Protein AF-A0A9D5HES1-F1 (afdb_monomer_lite)

Secondary structure (DSSP, 8-state):
-HHHHHHHHHHHHHHHHHHHHHHHTSS--HHHHHHHHHHHHHHHHHHHHS-GGGGGS----HHHHHH---HHHHEEEEESS-GGGT-----GGGEEEEEHHHHHHHHHHHHHHHHHHHHHHHHHHHHHHHHHHTT--S--------------------S------TT-TT-------

pLDDT: mean 71.45, std 20.3, range [29.81, 97.62]

Foldseek 3Di:
DVVVVVVVVVVVVVVVVVVVVVVVVVDDDVPVVVVVVVVVVVVVVVVVVPPPVVVPQPPQPVVCCVVPVDPVSFKDKDFCQDVVNPSPDPDPVRIDIDTSSVVVVVVVVVVVVVVVVVVVVVVVVVVVVVVVVVVPDDDDDDDDDDDDDDDDDDPDDPPPPDDDDPPDPPPDDPDDD

Organism: NCBI:txid325984

Structure (mmCIF, N/CA/C/O backbone):
data_AF-A0A9D5HES1-F1
#
_entry.id   AF-A0A9D5HES1-F1
#
loop_
_atom_site.group_PDB
_atom_site.id
_atom_site.type_symbol
_atom_site.label_atom_id
_atom_site.label_alt_id
_atom_site.label_comp_id
_atom_site.label_asym_id
_atom_site.label_entity_id
_atom_site.label_seq_id
_atom_site.pdbx_PDB_ins_code
_atom_site.Cartn_x
_atom_site.Cartn_y
_atom_site.Cartn_z
_atom_site.occupancy
_atom_site.B_iso_or_equiv
_atom_site.auth_seq_id
_atom_site.auth_comp_id
_atom_site.auth_asym_id
_atom_site.auth_atom_id
_atom_site.pdbx_PDB_model_num
ATOM 1 N N . MET A 1 1 ? 30.375 13.511 -19.367 1.00 51.00 1 MET A N 1
ATOM 2 C CA . MET A 1 1 ? 30.736 14.855 -19.887 1.00 51.00 1 MET A CA 1
ATOM 3 C C . MET A 1 1 ? 29.570 15.685 -20.453 1.00 51.00 1 MET A C 1
ATOM 5 O O . MET A 1 1 ? 29.710 16.898 -20.513 1.00 51.00 1 MET A O 1
ATOM 9 N N . GLN A 1 2 ? 28.430 15.096 -20.857 1.00 45.44 2 GLN A N 1
ATOM 10 C CA . GLN A 1 2 ? 27.303 15.848 -21.455 1.00 45.44 2 GLN A CA 1
ATOM 11 C C . GLN A 1 2 ? 26.355 16.498 -20.420 1.00 45.44 2 GLN A C 1
ATOM 13 O O . GLN A 1 2 ? 25.824 17.579 -20.657 1.00 45.44 2 GLN A O 1
ATOM 18 N N . ARG A 1 3 ? 26.176 15.878 -19.240 1.00 45.91 3 ARG A N 1
ATOM 19 C CA . ARG A 1 3 ? 25.300 16.387 -18.161 1.00 45.91 3 ARG A CA 1
ATOM 20 C C . ARG A 1 3 ? 25.781 17.711 -17.559 1.00 45.91 3 ARG A C 1
ATOM 22 O O . ARG A 1 3 ? 24.973 18.609 -17.360 1.00 45.91 3 ARG A O 1
ATOM 29 N N . THR A 1 4 ? 27.084 17.865 -17.336 1.00 46.53 4 THR A N 1
ATOM 30 C CA . THR A 1 4 ? 27.672 19.110 -16.813 1.00 46.53 4 THR A CA 1
ATOM 31 C C . THR A 1 4 ? 27.539 20.268 -17.806 1.00 46.53 4 THR A C 1
ATOM 33 O O . THR A 1 4 ? 27.205 21.377 -17.405 1.00 46.53 4 THR A O 1
ATOM 36 N N . LYS A 1 5 ? 27.663 20.001 -19.114 1.00 54.50 5 LYS A N 1
ATOM 37 C CA . LYS A 1 5 ? 27.436 21.001 -20.176 1.00 54.50 5 LYS A CA 1
ATOM 38 C C . LYS A 1 5 ? 25.986 21.498 -20.221 1.00 54.50 5 LYS A C 1
ATOM 40 O O . LYS A 1 5 ? 25.760 22.685 -20.440 1.00 54.50 5 LYS A O 1
ATOM 45 N N . ASN A 1 6 ? 25.014 20.618 -19.969 1.00 54.09 6 ASN A N 1
ATOM 46 C CA . ASN A 1 6 ? 23.593 20.978 -19.953 1.00 54.09 6 ASN A CA 1
ATOM 47 C C . ASN A 1 6 ? 23.208 21.790 -18.705 1.00 54.09 6 ASN A C 1
ATOM 49 O O . ASN A 1 6 ? 22.427 22.731 -18.818 1.00 54.09 6 ASN A O 1
ATOM 53 N N . ILE A 1 7 ? 23.800 21.488 -17.545 1.00 55.47 7 ILE A N 1
ATOM 54 C CA . ILE A 1 7 ? 23.589 22.248 -16.300 1.00 55.47 7 ILE A CA 1
ATOM 55 C C . ILE A 1 7 ? 24.192 23.658 -16.413 1.00 55.47 7 ILE A C 1
ATOM 57 O O . ILE A 1 7 ? 23.528 24.634 -16.072 1.00 55.47 7 ILE A O 1
ATOM 61 N N . CYS A 1 8 ? 25.396 23.796 -16.982 1.00 49.94 8 CYS A N 1
ATOM 62 C CA . CYS A 1 8 ? 25.994 25.109 -17.245 1.00 49.94 8 CYS A CA 1
ATOM 63 C C . CYS A 1 8 ? 25.194 25.925 -18.276 1.00 49.94 8 CYS A C 1
ATOM 65 O O . CYS A 1 8 ? 25.049 27.133 -18.113 1.00 49.94 8 CYS A O 1
ATOM 67 N N . ARG A 1 9 ? 24.617 25.281 -19.304 1.00 59.47 9 ARG A N 1
ATOM 68 C CA . ARG A 1 9 ? 23.722 25.946 -20.271 1.00 59.47 9 ARG A CA 1
ATOM 69 C C . ARG A 1 9 ? 22.428 26.438 -19.630 1.00 59.47 9 ARG A C 1
ATOM 71 O O . ARG A 1 9 ? 21.990 27.539 -19.945 1.00 59.47 9 ARG A O 1
ATOM 78 N N . LEU A 1 10 ? 21.836 25.652 -18.732 1.00 60.03 10 LEU A N 1
ATOM 79 C CA . LEU A 1 10 ? 20.617 26.040 -18.025 1.00 60.03 10 LEU A CA 1
ATOM 80 C C . LEU A 1 10 ? 20.888 27.189 -17.041 1.00 60.03 10 LEU A C 1
ATOM 82 O O . LEU A 1 10 ? 20.125 28.148 -17.002 1.00 60.03 10 LEU A O 1
ATOM 86 N N . GLY A 1 11 ? 22.018 27.150 -16.327 1.00 66.81 11 GLY A N 1
ATOM 87 C CA . GLY A 1 11 ? 22.467 28.254 -15.474 1.00 66.81 11 GLY A CA 1
ATOM 88 C C . GLY A 1 11 ? 22.702 29.549 -16.259 1.00 66.81 11 GLY A C 1
ATOM 89 O O . GLY A 1 11 ? 22.234 30.610 -15.854 1.00 66.81 11 GLY A O 1
ATOM 90 N N . LEU A 1 12 ? 23.338 29.462 -17.431 1.00 64.62 12 LEU A N 1
ATOM 91 C CA . LEU A 1 12 ? 23.580 30.619 -18.298 1.00 64.62 12 LEU A CA 1
ATOM 92 C C . LEU A 1 12 ? 22.283 31.186 -18.903 1.00 64.62 12 LEU A C 1
ATOM 94 O O . LEU A 1 12 ? 22.168 32.399 -19.072 1.00 64.62 12 LEU A O 1
ATOM 98 N N . LEU A 1 13 ? 21.290 30.339 -19.197 1.00 65.75 13 LEU A N 1
ATOM 99 C CA . LEU A 1 13 ? 19.960 30.779 -19.632 1.00 65.75 13 LEU A CA 1
ATOM 100 C C . LEU A 1 13 ? 19.205 31.493 -18.509 1.00 65.75 13 LEU A C 1
ATOM 102 O O . LEU A 1 13 ? 18.620 32.539 -18.760 1.00 65.75 13 LEU A O 1
ATOM 106 N N . MET A 1 14 ? 19.265 30.987 -17.275 1.00 68.56 14 MET A N 1
ATOM 107 C CA . MET A 1 14 ? 18.608 31.616 -16.124 1.00 68.56 14 MET A CA 1
ATOM 108 C C . MET A 1 14 ? 19.221 32.982 -15.791 1.00 68.56 14 MET A C 1
ATOM 110 O O . MET A 1 14 ? 18.483 33.938 -15.567 1.00 68.56 14 MET A O 1
ATOM 114 N N . VAL A 1 15 ? 20.552 33.114 -15.836 1.00 70.00 15 VAL A N 1
ATOM 115 C CA . VAL A 1 15 ? 21.233 34.404 -15.618 1.00 70.00 15 VAL A CA 1
ATOM 116 C C . VAL A 1 15 ? 20.913 35.401 -16.738 1.00 70.00 15 VAL A C 1
ATOM 118 O O . VAL A 1 15 ? 20.632 36.562 -16.453 1.00 70.00 15 VAL A O 1
ATOM 121 N N . ASN A 1 16 ? 20.862 34.960 -18.001 1.00 66.62 16 ASN A N 1
ATOM 122 C CA . ASN A 1 16 ? 20.440 35.819 -19.115 1.00 66.62 16 ASN A CA 1
ATOM 123 C C . ASN A 1 16 ? 18.957 36.207 -19.036 1.00 66.62 16 ASN A C 1
ATOM 125 O O . ASN A 1 16 ? 18.599 37.321 -19.412 1.00 66.62 16 ASN A O 1
ATOM 129 N N . LEU A 1 17 ? 18.088 35.328 -18.531 1.00 69.31 17 LEU A N 1
ATOM 130 C CA . LEU A 1 17 ? 16.674 35.633 -18.316 1.00 69.31 17 LEU A CA 1
ATOM 131 C C . LEU A 1 17 ? 16.511 36.706 -17.229 1.00 69.31 17 LEU A C 1
ATOM 133 O O . LEU A 1 17 ? 15.772 37.666 -17.427 1.00 69.31 17 LEU A O 1
ATOM 137 N N . PHE A 1 18 ? 17.262 36.593 -16.129 1.00 71.19 18 PHE A N 1
ATOM 138 C CA . PHE A 1 18 ? 17.282 37.588 -15.053 1.00 71.19 18 PHE A CA 1
ATOM 139 C C . PHE A 1 18 ? 17.907 38.922 -15.485 1.00 71.19 18 PHE A C 1
ATOM 141 O O . PHE A 1 18 ? 17.383 39.975 -15.137 1.00 71.19 18 PHE A O 1
ATOM 148 N N . ALA A 1 19 ? 18.978 38.906 -16.281 1.00 65.69 19 ALA A N 1
ATOM 149 C CA . ALA A 1 19 ? 19.601 40.123 -16.807 1.00 65.69 19 ALA A CA 1
ATOM 150 C C . ALA A 1 19 ? 18.700 40.848 -17.823 1.00 65.69 19 ALA A C 1
ATOM 152 O O . ALA A 1 19 ? 18.604 42.075 -17.799 1.00 65.69 19 ALA A O 1
ATOM 153 N N . ASN A 1 20 ? 17.986 40.105 -18.677 1.00 64.62 20 ASN A N 1
ATOM 154 C CA . ASN A 1 20 ? 16.970 40.680 -19.560 1.00 64.62 20 ASN A CA 1
ATOM 155 C C . ASN A 1 20 ? 15.762 41.204 -18.769 1.00 64.62 20 ASN A C 1
ATOM 157 O O . ASN A 1 20 ? 15.251 42.270 -19.090 1.00 64.62 20 ASN A O 1
ATOM 161 N N . PHE A 1 21 ? 15.350 40.522 -17.696 1.00 66.31 21 PHE A N 1
ATOM 162 C CA . PHE A 1 21 ? 14.313 41.000 -16.775 1.00 66.31 21 PHE A CA 1
ATOM 163 C C . PHE A 1 21 ? 14.725 42.298 -16.055 1.00 66.31 21 PHE A C 1
ATOM 165 O O . PHE A 1 21 ? 13.923 43.221 -15.955 1.00 66.31 21 PHE A O 1
ATOM 172 N N . ALA A 1 22 ? 15.990 42.415 -15.638 1.00 62.34 22 ALA A N 1
ATOM 173 C CA . ALA A 1 22 ? 16.546 43.627 -15.034 1.00 62.34 22 ALA A CA 1
ATOM 174 C C . ALA A 1 22 ? 16.660 44.799 -16.027 1.00 62.34 22 ALA A C 1
ATOM 176 O O . ALA A 1 22 ? 16.367 45.932 -15.662 1.00 62.34 22 ALA A O 1
ATOM 177 N N . LYS A 1 23 ? 17.015 44.542 -17.295 1.00 60.84 23 LYS A N 1
ATOM 178 C CA . LYS A 1 23 ? 16.959 45.561 -18.362 1.00 60.84 23 LYS A CA 1
ATOM 179 C C . LYS A 1 23 ? 15.529 46.002 -18.688 1.00 60.84 23 LYS A C 1
ATOM 181 O O . LYS A 1 23 ? 15.307 47.174 -18.954 1.00 60.84 23 LYS A O 1
ATOM 186 N N . LEU A 1 24 ? 14.557 45.093 -18.620 1.00 54.44 24 LEU A N 1
ATOM 187 C CA . LEU A 1 24 ? 13.135 45.392 -18.832 1.00 54.44 24 LEU A CA 1
ATOM 188 C C . LEU A 1 24 ? 12.491 46.164 -17.668 1.00 54.44 24 LEU A C 1
ATOM 190 O O . LEU A 1 24 ? 11.457 46.793 -17.869 1.00 54.44 24 LEU A O 1
ATOM 194 N N . LEU A 1 25 ? 13.096 46.145 -16.474 1.00 57.19 25 LEU A N 1
ATOM 195 C CA . LEU A 1 25 ? 12.705 46.994 -15.340 1.00 57.19 25 LEU A CA 1
ATOM 196 C C . LEU A 1 25 ? 13.120 48.466 -15.524 1.00 57.19 25 LEU A C 1
ATOM 198 O O . LEU A 1 25 ? 12.596 49.320 -14.816 1.00 57.19 25 LEU A O 1
ATOM 202 N N . ALA A 1 26 ? 14.037 48.765 -16.454 1.00 58.38 26 ALA A N 1
ATOM 203 C CA . ALA A 1 26 ? 14.560 50.113 -16.682 1.00 58.38 26 ALA A CA 1
ATOM 204 C C . ALA A 1 26 ? 13.754 50.944 -17.702 1.00 58.38 26 ALA A C 1
ATOM 206 O O . ALA A 1 26 ? 13.976 52.147 -17.800 1.00 58.38 26 ALA A O 1
ATOM 207 N N . GLU A 1 27 ? 12.819 50.343 -18.447 1.00 62.34 27 GLU A N 1
ATOM 208 C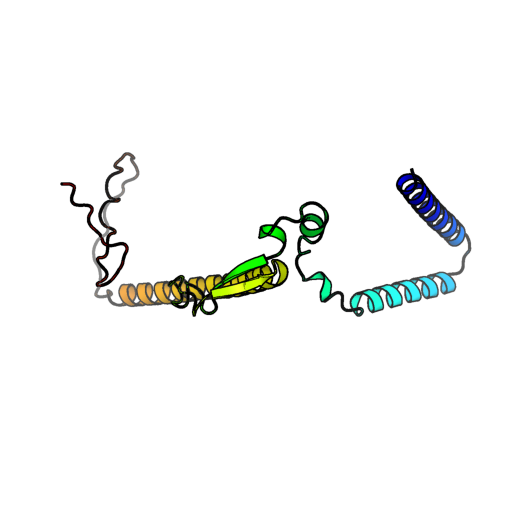 CA . GLU A 1 27 ? 11.995 51.052 -19.436 1.00 62.34 27 GLU A CA 1
ATOM 209 C C . GLU A 1 27 ? 10.521 51.076 -19.001 1.00 62.34 27 GLU A C 1
ATOM 211 O O . GLU A 1 27 ? 9.843 50.048 -18.935 1.00 62.34 27 GLU A O 1
ATOM 216 N N . GLU A 1 28 ? 10.022 52.277 -18.700 1.00 64.25 28 GLU A N 1
ATOM 217 C CA . GLU A 1 28 ? 8.673 52.579 -18.211 1.00 64.25 28 GLU A CA 1
ATOM 218 C C . GLU A 1 28 ? 7.565 52.110 -19.169 1.00 64.25 28 GLU A C 1
ATOM 220 O O . GLU A 1 28 ? 7.068 52.853 -20.012 1.00 64.25 28 GLU A O 1
ATOM 225 N N . ASN A 1 29 ? 7.121 50.861 -19.044 1.00 62.53 29 ASN A N 1
ATOM 226 C CA . ASN A 1 29 ? 5.909 50.402 -19.719 1.00 62.53 29 ASN A CA 1
ATOM 227 C C . ASN A 1 29 ? 5.109 49.440 -18.835 1.00 62.53 29 ASN A C 1
ATOM 229 O O . ASN A 1 29 ? 5.104 48.219 -19.020 1.00 62.53 29 ASN A O 1
ATOM 233 N N . LEU A 1 30 ? 4.372 50.026 -17.884 1.00 60.22 30 LEU A N 1
ATOM 234 C CA . LEU A 1 30 ? 3.499 49.343 -16.919 1.00 60.22 30 LEU A CA 1
ATOM 235 C C . LEU A 1 30 ? 2.527 48.348 -17.587 1.00 60.22 30 LEU A C 1
ATOM 237 O O . LEU A 1 30 ? 2.256 47.270 -17.059 1.00 60.22 30 LEU A O 1
ATOM 241 N N . GLN A 1 31 ? 2.057 48.662 -18.796 1.00 62.47 31 GLN A N 1
ATOM 242 C CA . GLN A 1 31 ? 1.120 47.824 -19.548 1.00 62.47 31 GLN A CA 1
ATOM 243 C C . GLN A 1 31 ? 1.761 46.529 -20.078 1.00 62.47 31 GLN A C 1
ATOM 245 O O . GLN A 1 31 ? 1.108 45.485 -20.107 1.00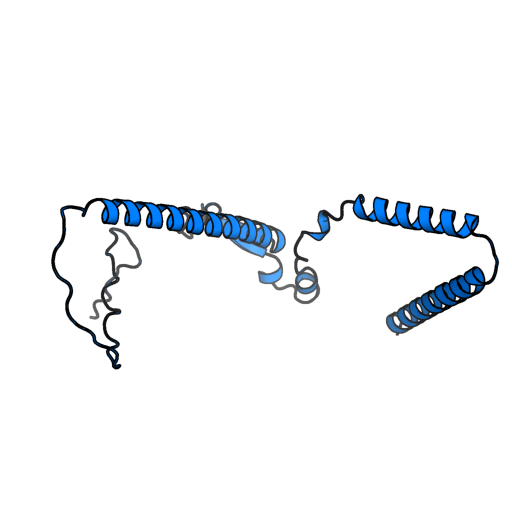 62.47 31 GLN A O 1
ATOM 250 N N . ARG A 1 32 ? 3.058 46.553 -20.430 1.00 61.69 32 ARG A N 1
ATOM 251 C CA . ARG A 1 32 ? 3.810 45.338 -20.800 1.00 61.69 32 ARG A CA 1
ATOM 252 C C . ARG A 1 32 ? 4.011 44.434 -19.587 1.00 61.69 32 ARG A C 1
ATOM 254 O O . ARG A 1 32 ? 3.834 43.225 -19.706 1.00 61.69 32 ARG A O 1
ATOM 261 N N . TYR A 1 33 ? 4.286 45.012 -18.418 1.00 65.69 33 TYR A N 1
ATOM 262 C CA . TYR A 1 33 ? 4.436 44.263 -17.170 1.00 65.69 33 TYR A CA 1
ATOM 263 C C . TYR A 1 33 ? 3.132 43.571 -16.748 1.00 65.69 33 TYR A C 1
ATOM 265 O O . TYR A 1 33 ? 3.137 42.382 -16.436 1.00 65.69 33 TYR A O 1
ATOM 273 N N . LEU A 1 34 ? 1.991 44.263 -16.836 1.00 70.75 34 LEU A N 1
ATOM 274 C CA . LEU A 1 34 ? 0.678 43.671 -16.551 1.00 70.75 34 LEU A CA 1
ATOM 275 C C . LEU A 1 34 ? 0.318 42.534 -17.519 1.00 70.75 34 LEU A C 1
ATOM 277 O O . LEU A 1 34 ? -0.233 41.521 -17.091 1.00 70.75 34 LEU A O 1
ATOM 281 N N . ASN A 1 35 ? 0.660 42.657 -18.805 1.00 74.50 35 ASN A N 1
ATOM 282 C CA . ASN A 1 35 ? 0.456 41.584 -19.783 1.00 74.50 35 ASN A CA 1
ATOM 283 C C . ASN A 1 35 ? 1.344 40.368 -19.490 1.00 74.50 35 ASN A C 1
ATOM 285 O O . ASN A 1 35 ? 0.871 39.236 -19.545 1.00 74.50 35 ASN A O 1
ATOM 289 N N . ILE A 1 36 ? 2.602 40.592 -19.111 1.00 76.25 36 ILE A N 1
ATOM 290 C CA . ILE A 1 36 ? 3.531 39.527 -18.721 1.00 76.25 36 ILE A CA 1
ATOM 291 C C . ILE A 1 36 ? 3.049 38.825 -17.444 1.00 76.25 36 ILE A C 1
ATOM 293 O O . ILE A 1 36 ? 2.982 37.598 -17.411 1.00 76.25 36 ILE A O 1
ATOM 297 N N . LEU A 1 37 ? 2.634 39.574 -16.419 1.00 77.50 37 LEU A N 1
ATOM 298 C CA . LEU A 1 37 ? 2.060 39.002 -15.199 1.00 77.50 37 LEU A CA 1
ATOM 299 C C . LEU A 1 37 ? 0.780 38.205 -15.472 1.00 77.50 37 LEU A C 1
ATOM 301 O O . LEU A 1 37 ? 0.582 37.156 -14.865 1.00 77.50 37 LEU A O 1
ATOM 305 N N . ARG A 1 38 ? -0.068 38.659 -16.403 1.00 82.38 38 ARG A N 1
ATOM 306 C CA . ARG A 1 38 ? -1.256 37.915 -16.852 1.00 82.38 38 ARG A CA 1
ATOM 307 C C . ARG A 1 38 ? -0.899 36.622 -17.578 1.00 82.38 38 ARG A C 1
ATOM 309 O O . ARG A 1 38 ? -1.560 35.612 -17.368 1.00 82.38 38 ARG A O 1
ATOM 316 N N . ILE A 1 39 ? 0.150 36.628 -18.399 1.00 81.69 39 ILE A N 1
ATOM 317 C CA . ILE A 1 39 ? 0.650 35.414 -19.056 1.00 81.69 39 ILE A CA 1
ATOM 318 C C . ILE A 1 39 ? 1.187 34.438 -18.005 1.00 81.69 39 ILE A C 1
ATOM 320 O O . ILE A 1 39 ? 0.815 33.268 -18.018 1.00 81.69 39 ILE A O 1
ATOM 324 N N . PHE A 1 40 ? 1.990 34.902 -17.044 1.00 81.56 40 PHE A N 1
ATOM 325 C CA . PHE A 1 40 ? 2.483 34.050 -15.960 1.00 81.56 40 PHE A CA 1
ATOM 326 C C . PHE A 1 40 ? 1.361 33.529 -15.059 1.00 81.56 40 PHE A C 1
ATOM 328 O O . PHE A 1 40 ? 1.396 32.360 -14.681 1.00 81.56 40 PHE A O 1
ATOM 335 N N . SER A 1 41 ? 0.347 34.339 -14.743 1.00 80.88 41 SER A N 1
ATOM 336 C CA . SER A 1 41 ? -0.797 33.890 -13.946 1.00 80.88 41 SER A CA 1
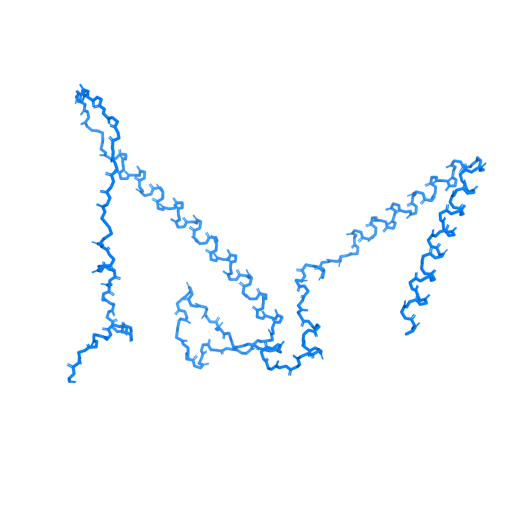ATOM 337 C C . SER A 1 41 ? -1.668 32.889 -14.706 1.00 80.88 41 SER A C 1
ATOM 339 O O . SER A 1 41 ? -2.098 31.905 -14.112 1.00 80.88 41 SER A O 1
ATOM 341 N N . ALA A 1 42 ? -1.858 33.068 -16.017 1.00 81.44 42 ALA A N 1
ATOM 342 C CA . ALA A 1 42 ? -2.551 32.113 -16.877 1.00 81.44 42 ALA A CA 1
ATOM 343 C C . ALA A 1 42 ? -1.773 30.796 -17.010 1.00 81.44 42 ALA A C 1
ATOM 345 O O . ALA A 1 42 ? -2.365 29.729 -16.882 1.00 81.44 42 ALA A O 1
ATOM 346 N N . ILE A 1 43 ? -0.448 30.848 -17.186 1.00 80.06 43 ILE A N 1
ATOM 347 C CA . ILE A 1 43 ? 0.423 29.662 -17.202 1.00 80.06 43 ILE A CA 1
ATOM 348 C C . ILE A 1 43 ? 0.404 28.962 -15.839 1.00 80.06 43 ILE A C 1
ATOM 350 O O . ILE A 1 43 ? 0.319 27.740 -15.782 1.00 80.06 43 ILE A O 1
ATOM 354 N N . TRP A 1 44 ? 0.441 29.706 -14.732 1.00 77.44 44 TRP A N 1
ATOM 355 C CA . TRP A 1 44 ? 0.369 29.141 -13.384 1.00 77.44 44 TRP A CA 1
ATOM 356 C C . TRP A 1 44 ? -1.001 28.512 -13.095 1.00 77.44 44 TRP A C 1
ATOM 358 O O . TRP A 1 44 ? -1.066 27.404 -12.562 1.00 77.44 44 TRP A O 1
ATOM 368 N N . ALA A 1 45 ? -2.093 29.166 -13.491 1.00 78.38 45 ALA A N 1
ATOM 369 C CA . ALA A 1 45 ? -3.448 28.633 -13.374 1.00 78.38 45 ALA A CA 1
ATOM 370 C C . ALA A 1 45 ? -3.650 27.394 -14.263 1.00 78.38 45 ALA A C 1
ATOM 372 O O . ALA A 1 45 ? -4.195 26.392 -13.804 1.00 78.38 45 ALA A O 1
ATOM 373 N N . ALA A 1 46 ? -3.142 27.416 -15.498 1.00 74.69 46 ALA A N 1
ATOM 374 C CA . ALA A 1 46 ? -3.138 26.263 -16.391 1.00 74.69 46 ALA A CA 1
ATOM 375 C C . ALA A 1 46 ? -2.270 25.126 -15.838 1.00 74.69 46 ALA A C 1
ATOM 377 O O . ALA A 1 46 ? -2.689 23.983 -15.885 1.00 74.69 46 ALA A O 1
ATOM 378 N N . SER A 1 47 ? -1.117 25.420 -15.234 1.00 66.75 47 SER A N 1
ATOM 379 C CA . SER A 1 47 ? -0.257 24.432 -14.566 1.00 66.75 47 SER A CA 1
ATOM 380 C C . SER A 1 47 ? -0.929 23.800 -13.339 1.00 66.75 47 SER A C 1
ATOM 382 O O . SER A 1 47 ? -0.753 22.612 -13.087 1.00 66.75 47 SER A O 1
ATOM 384 N N . LYS A 1 48 ? -1.773 24.549 -12.614 1.00 64.25 48 LYS A N 1
ATOM 385 C CA . LYS A 1 48 ? -2.630 23.987 -11.555 1.00 64.25 48 LYS A CA 1
ATOM 386 C C . LYS A 1 48 ? -3.785 23.128 -12.094 1.00 64.25 48 LYS A C 1
ATOM 388 O O . LYS A 1 48 ? -4.199 22.207 -11.397 1.00 64.25 48 LYS A O 1
ATOM 393 N N . ASN A 1 49 ? -4.295 23.424 -13.293 1.00 59.16 49 ASN A N 1
ATOM 394 C CA . ASN A 1 49 ? -5.393 22.692 -13.947 1.00 59.16 49 ASN A CA 1
ATOM 395 C C . ASN A 1 49 ? -4.928 21.533 -14.842 1.00 59.16 49 ASN A C 1
ATOM 397 O O . ASN A 1 49 ? -5.713 20.629 -15.125 1.00 59.16 49 ASN A O 1
ATOM 401 N N . ILE A 1 50 ? -3.665 21.525 -15.274 1.00 58.47 50 ILE A N 1
ATOM 402 C CA . ILE A 1 50 ? -3.001 20.347 -15.822 1.00 58.47 50 ILE A CA 1
ATOM 403 C C . ILE A 1 50 ? -2.861 19.414 -14.635 1.00 58.47 50 ILE A C 1
ATOM 405 O O . ILE A 1 50 ? -1.945 19.536 -13.824 1.00 58.47 50 ILE A O 1
ATOM 409 N N . GLY A 1 51 ? -3.849 18.535 -14.494 1.00 52.50 51 GLY A N 1
ATOM 410 C CA . GLY A 1 51 ? -3.908 17.527 -13.461 1.00 52.50 51 GLY A CA 1
ATOM 411 C C . GLY A 1 51 ? -2.649 16.672 -13.484 1.00 52.50 51 GLY A C 1
ATOM 412 O O . GLY A 1 51 ? -2.630 15.577 -14.036 1.00 52.50 51 GLY A O 1
ATOM 413 N N . LEU A 1 52 ? -1.635 17.100 -12.735 1.00 47.84 52 LEU A N 1
ATOM 414 C CA . LEU A 1 52 ? -0.664 16.228 -12.089 1.00 47.84 52 LEU A CA 1
ATOM 415 C C . LEU A 1 52 ? -1.370 15.429 -10.981 1.00 47.84 52 LEU A C 1
ATOM 417 O O . LEU A 1 52 ? -0.852 15.232 -9.888 1.00 47.84 52 LEU A O 1
ATOM 421 N N . GLU A 1 53 ? -2.568 14.920 -11.255 1.00 49.62 53 GLU A N 1
ATOM 422 C CA . GLU A 1 53 ? -3.200 13.897 -10.438 1.00 49.62 53 GLU A CA 1
ATOM 423 C C . GLU A 1 53 ? -2.346 12.618 -10.458 1.00 49.62 53 GLU A C 1
ATOM 425 O O . GLU A 1 53 ? -2.320 11.854 -9.494 1.00 49.62 53 GLU A O 1
ATOM 430 N N . GLN A 1 54 ? -1.528 12.450 -11.506 1.00 50.75 54 GLN A N 1
ATOM 431 C CA . GLN A 1 54 ? -0.511 11.405 -11.596 1.00 50.75 54 GLN A CA 1
ATOM 432 C C . GLN A 1 54 ? 0.678 11.602 -10.637 1.00 50.75 54 GLN A C 1
ATOM 434 O O . GLN A 1 54 ? 1.346 10.621 -10.316 1.00 50.75 54 GLN A O 1
ATOM 439 N N . ALA A 1 55 ? 0.914 12.807 -10.098 1.00 46.50 55 ALA A N 1
ATOM 440 C CA . ALA A 1 55 ? 1.999 13.051 -9.137 1.00 46.50 55 ALA A CA 1
ATOM 441 C C . ALA A 1 55 ? 1.689 12.541 -7.716 1.00 46.50 55 ALA A C 1
ATOM 443 O O . ALA A 1 55 ? 2.559 12.554 -6.848 1.00 46.50 55 ALA A O 1
ATOM 444 N N . LYS A 1 56 ? 0.461 12.061 -7.461 1.00 49.22 56 LYS A N 1
ATOM 445 C CA . LYS A 1 56 ? 0.097 11.398 -6.196 1.00 49.22 56 LYS A CA 1
ATOM 446 C C . LYS A 1 56 ? 0.429 9.910 -6.171 1.00 49.22 56 LYS A C 1
ATOM 448 O O . LYS A 1 56 ? 0.205 9.260 -5.148 1.00 49.22 56 LYS A O 1
ATOM 453 N N . ARG A 1 57 ? 0.940 9.343 -7.266 1.00 54.56 57 ARG A N 1
ATOM 454 C CA . ARG A 1 57 ? 1.490 7.991 -7.208 1.00 54.56 57 ARG A CA 1
ATOM 455 C C . ARG A 1 57 ? 2.830 8.119 -6.492 1.00 54.56 57 ARG A C 1
ATOM 457 O O . ARG A 1 57 ? 3.679 8.854 -6.999 1.00 54.56 57 ARG A O 1
ATOM 464 N N . PRO A 1 58 ? 3.018 7.498 -5.306 1.00 54.78 58 PRO A N 1
ATOM 465 C CA . PRO A 1 58 ? 4.340 7.477 -4.696 1.00 54.78 58 PRO A CA 1
ATOM 466 C C . PRO A 1 58 ? 5.253 6.954 -5.786 1.00 54.78 58 PRO A C 1
ATOM 468 O O . PRO A 1 58 ? 4.903 5.937 -6.374 1.00 54.78 58 PRO A O 1
ATOM 471 N N . PHE A 1 59 ? 6.294 7.714 -6.129 1.00 54.53 59 PHE A N 1
ATOM 472 C CA . PHE A 1 59 ? 7.260 7.376 -7.165 1.00 54.53 59 PHE A CA 1
ATOM 473 C C . PHE A 1 59 ? 7.666 5.922 -6.951 1.00 54.53 59 PHE A C 1
ATOM 475 O O . PHE A 1 59 ? 8.463 5.601 -6.065 1.00 54.53 59 PHE A O 1
ATOM 482 N N . VAL A 1 60 ? 6.978 5.015 -7.647 1.00 59.66 60 VAL A N 1
ATOM 483 C CA . VAL A 1 60 ? 7.240 3.605 -7.471 1.00 59.66 60 VAL A CA 1
ATOM 484 C C . VAL A 1 60 ? 8.594 3.412 -8.088 1.00 59.66 60 VAL A C 1
ATOM 486 O O . VAL A 1 60 ? 8.961 4.083 -9.048 1.00 59.66 60 VAL A O 1
ATOM 489 N N . ARG A 1 61 ? 9.338 2.546 -7.428 1.00 67.12 61 ARG A N 1
ATOM 490 C CA . ARG A 1 61 ? 10.772 2.368 -7.464 1.00 67.12 61 ARG A CA 1
ATOM 491 C C . ARG A 1 61 ? 11.274 1.831 -8.817 1.00 67.12 61 ARG A C 1
ATOM 493 O O . ARG A 1 61 ? 12.013 0.855 -8.846 1.00 67.12 61 ARG A O 1
ATOM 500 N N . PHE A 1 62 ? 10.862 2.451 -9.922 1.00 71.12 62 PHE A N 1
ATOM 501 C CA . PHE A 1 62 ? 11.257 2.139 -11.292 1.00 71.12 62 PHE A CA 1
ATOM 502 C C . PHE A 1 62 ? 12.773 2.141 -11.421 1.00 71.12 62 PHE A C 1
ATOM 504 O O . PHE A 1 62 ? 13.321 1.235 -12.036 1.00 71.12 62 PHE A O 1
ATOM 511 N N . ASP A 1 63 ? 13.445 3.075 -10.747 1.00 81.50 63 ASP A N 1
ATOM 512 C CA . ASP A 1 63 ? 14.903 3.115 -10.683 1.00 81.50 63 ASP A CA 1
ATOM 513 C C . ASP A 1 63 ? 15.484 1.773 -10.229 1.00 81.50 63 ASP A C 1
ATOM 515 O O . ASP A 1 63 ? 16.389 1.252 -10.869 1.00 81.50 63 ASP A O 1
ATOM 519 N N . LYS A 1 64 ? 14.930 1.143 -9.185 1.00 84.38 64 LYS A N 1
ATOM 520 C CA . LYS A 1 64 ? 15.442 -0.161 -8.746 1.00 84.38 64 LYS A CA 1
ATOM 521 C C . LYS A 1 64 ? 15.099 -1.288 -9.700 1.00 84.38 64 LYS A C 1
ATOM 523 O O . LYS A 1 64 ? 15.902 -2.192 -9.821 1.00 84.38 64 LYS A O 1
ATOM 528 N N . LEU A 1 65 ? 13.977 -1.237 -10.411 1.00 84.75 65 LEU A N 1
ATOM 529 C CA . LEU A 1 65 ? 13.709 -2.236 -11.447 1.00 84.75 65 LEU A CA 1
ATOM 530 C C . LEU A 1 65 ? 14.724 -2.144 -12.601 1.00 84.75 65 LEU A C 1
ATOM 532 O O . LEU A 1 65 ? 15.099 -3.165 -13.166 1.00 84.75 65 LEU A O 1
ATOM 536 N N . VAL A 1 66 ? 15.182 -0.931 -12.932 1.00 86.94 66 VAL A N 1
ATOM 537 C CA . VAL A 1 66 ? 16.156 -0.683 -14.007 1.00 86.94 66 VAL A CA 1
ATOM 538 C C . VAL A 1 66 ? 17.589 -0.995 -13.569 1.00 86.94 66 VAL A C 1
ATOM 540 O O . VAL A 1 66 ? 18.330 -1.625 -14.318 1.00 86.94 66 VAL A O 1
ATOM 543 N N . TYR A 1 67 ? 17.994 -0.549 -12.378 1.00 90.00 67 TYR A N 1
ATOM 544 C CA . TYR A 1 67 ? 19.368 -0.702 -11.888 1.00 90.00 67 TYR A CA 1
ATOM 545 C C . TYR A 1 67 ? 19.614 -2.037 -11.166 1.00 90.00 67 TYR A C 1
ATOM 547 O O . TYR A 1 67 ? 20.751 -2.496 -11.114 1.00 90.00 67 TYR A O 1
ATOM 555 N N . GLU A 1 68 ? 18.567 -2.668 -10.631 1.00 92.12 68 GLU A N 1
ATOM 556 C CA . GLU A 1 68 ? 18.623 -3.899 -9.833 1.00 92.12 68 GLU A CA 1
ATOM 557 C C . GLU A 1 68 ? 17.430 -4.823 -10.177 1.00 92.12 68 GLU A C 1
ATOM 559 O O . GLU A 1 68 ? 16.476 -4.930 -9.392 1.00 92.12 68 GLU A O 1
ATOM 564 N N . PRO A 1 69 ? 17.441 -5.506 -11.339 1.00 88.12 69 PRO A N 1
ATOM 565 C CA . PRO A 1 69 ? 16.313 -6.304 -11.831 1.00 88.12 69 PRO A CA 1
ATOM 566 C C . PRO A 1 69 ? 16.179 -7.656 -11.104 1.00 88.12 69 PRO A C 1
ATOM 568 O O . PRO A 1 69 ? 16.170 -8.719 -11.718 1.00 88.12 69 PRO A O 1
ATOM 571 N N . VAL A 1 70 ? 16.093 -7.629 -9.776 1.00 92.19 70 VAL A N 1
ATOM 572 C CA . VAL A 1 70 ? 15.781 -8.797 -8.946 1.00 92.19 70 VAL A CA 1
ATOM 573 C C . VAL A 1 70 ? 14.269 -8.988 -8.854 1.00 92.19 70 VAL A C 1
ATOM 575 O O . VAL A 1 70 ? 13.507 -8.020 -8.876 1.00 92.19 70 VAL A O 1
ATOM 578 N N . GLU A 1 71 ? 13.825 -10.235 -8.707 1.00 91.00 71 GLU A N 1
ATOM 579 C CA . GLU A 1 71 ? 12.401 -10.606 -8.714 1.00 91.00 71 GLU A CA 1
ATOM 580 C C . GLU A 1 71 ? 11.565 -9.784 -7.719 1.00 91.00 71 GLU A C 1
ATOM 582 O O . GLU A 1 71 ? 10.525 -9.238 -8.088 1.00 91.00 71 GLU A O 1
ATOM 587 N N . GLY A 1 72 ? 12.078 -9.579 -6.500 1.00 89.44 72 GLY A N 1
ATOM 588 C CA . GLY A 1 72 ? 11.411 -8.782 -5.462 1.00 89.44 72 GLY A CA 1
ATOM 589 C C . GLY A 1 72 ? 11.276 -7.283 -5.772 1.00 89.44 72 GLY A C 1
ATOM 590 O O . GLY A 1 72 ? 10.526 -6.584 -5.099 1.00 89.44 72 GLY A O 1
ATOM 591 N N . ASN A 1 73 ? 11.968 -6.758 -6.789 1.00 90.38 73 ASN A N 1
ATOM 592 C CA . ASN A 1 73 ? 11.762 -5.389 -7.277 1.00 90.38 73 ASN A CA 1
ATOM 593 C C . ASN A 1 73 ? 10.712 -5.317 -8.401 1.00 90.38 73 ASN A C 1
ATOM 595 O O . ASN A 1 73 ? 10.213 -4.229 -8.696 1.00 90.38 73 ASN A O 1
ATOM 599 N N . ALA A 1 74 ? 10.357 -6.449 -9.015 1.00 91.00 74 ALA A N 1
ATOM 600 C CA . ALA A 1 74 ? 9.366 -6.529 -10.083 1.00 91.00 74 ALA A CA 1
ATOM 601 C C . ALA A 1 74 ? 7.968 -6.869 -9.546 1.00 91.00 74 ALA A C 1
ATOM 603 O O . ALA A 1 74 ? 6.985 -6.213 -9.912 1.00 91.00 74 ALA A O 1
ATOM 604 N N . TRP A 1 75 ? 7.869 -7.853 -8.647 1.00 94.88 75 TRP A N 1
ATOM 605 C CA . TRP A 1 75 ? 6.591 -8.396 -8.190 1.00 94.88 75 TRP A CA 1
ATOM 606 C C . TRP A 1 75 ? 6.623 -8.916 -6.747 1.00 94.88 75 TRP A C 1
ATOM 608 O O . TRP A 1 75 ? 7.680 -9.205 -6.197 1.00 94.88 75 TRP A O 1
ATOM 618 N N . HIS A 1 76 ? 5.439 -9.038 -6.143 1.00 95.06 76 HIS A N 1
ATOM 619 C CA . HIS A 1 76 ? 5.201 -9.653 -4.837 1.00 95.06 76 HIS A CA 1
ATOM 620 C C . HIS A 1 76 ? 3.972 -10.574 -4.883 1.00 95.06 76 HIS A C 1
ATOM 622 O O . HIS A 1 76 ? 3.040 -10.348 -5.662 1.00 95.06 76 HIS A O 1
ATOM 628 N N . ALA A 1 77 ? 3.950 -11.580 -4.009 1.00 95.88 77 ALA A N 1
ATOM 629 C CA . ALA A 1 77 ? 2.748 -12.350 -3.710 1.00 95.88 77 ALA A CA 1
ATOM 630 C C . ALA A 1 77 ? 1.860 -11.567 -2.726 1.00 95.88 77 ALA A C 1
ATOM 632 O O . ALA A 1 77 ? 2.350 -11.037 -1.730 1.00 95.88 77 ALA A O 1
ATOM 633 N N . ASP A 1 78 ? 0.563 -11.491 -3.005 1.00 96.31 78 ASP A N 1
ATOM 634 C CA . ASP A 1 78 ? -0.430 -10.782 -2.197 1.00 96.31 78 ASP A CA 1
ATOM 635 C C . ASP A 1 78 ? -1.634 -11.679 -1.915 1.00 96.31 78 ASP A C 1
ATOM 637 O O . ASP A 1 78 ? -1.919 -12.603 -2.675 1.00 96.31 78 ASP A O 1
ATOM 641 N N . HIS A 1 79 ? -2.374 -11.369 -0.855 1.00 95.88 79 HIS A N 1
ATOM 642 C CA . HIS A 1 79 ? -3.615 -12.072 -0.559 1.00 95.88 79 HIS A CA 1
ATOM 643 C C . HIS A 1 79 ? -4.787 -11.441 -1.327 1.00 95.88 79 HIS A C 1
ATOM 645 O O . HIS A 1 79 ? -4.922 -10.214 -1.377 1.00 95.88 79 HIS A O 1
ATOM 651 N N . VAL A 1 80 ? -5.675 -12.264 -1.887 1.00 94.75 80 VAL A N 1
ATOM 652 C CA . VAL A 1 80 ? -6.950 -11.807 -2.465 1.00 94.75 80 VAL A CA 1
ATOM 653 C C . VAL A 1 80 ? -7.836 -11.241 -1.352 1.00 94.75 80 VAL A C 1
ATOM 655 O O . VAL A 1 80 ? -8.331 -10.116 -1.451 1.00 94.75 80 VAL A O 1
ATOM 658 N N . ILE A 1 81 ? -7.967 -11.986 -0.254 1.00 95.25 81 ILE A N 1
ATOM 659 C CA . ILE A 1 81 ? -8.605 -11.572 0.994 1.00 95.25 81 ILE A CA 1
ATOM 660 C C . ILE A 1 81 ? -7.495 -11.315 2.021 1.00 95.25 81 ILE A C 1
ATOM 662 O O . ILE A 1 81 ? -6.779 -12.245 2.381 1.00 95.25 81 ILE A O 1
ATOM 666 N N . PRO A 1 82 ? -7.319 -10.083 2.531 1.00 94.12 82 PRO A N 1
ATOM 667 C CA . PRO A 1 82 ? -6.226 -9.785 3.449 1.00 94.12 82 PRO A CA 1
ATOM 668 C C . PRO A 1 82 ? -6.448 -10.394 4.838 1.00 94.12 82 PRO A C 1
ATOM 670 O O . PRO A 1 82 ? -7.581 -10.509 5.309 1.00 94.12 82 PRO A O 1
ATOM 673 N N . VAL A 1 83 ? -5.350 -10.664 5.550 1.00 93.00 83 VAL A N 1
ATOM 674 C CA . VAL A 1 83 ? -5.337 -11.273 6.897 1.00 93.00 83 VAL A CA 1
ATOM 675 C C . VAL A 1 83 ? -6.296 -10.587 7.877 1.00 93.00 83 VAL A C 1
ATOM 677 O O . VAL A 1 83 ? -7.063 -11.250 8.564 1.00 93.00 83 VAL A O 1
ATOM 680 N N . TYR A 1 84 ? -6.326 -9.250 7.910 1.00 90.94 84 TYR A N 1
ATOM 681 C CA . TYR A 1 84 ? -7.188 -8.505 8.842 1.00 90.94 84 TYR A CA 1
ATOM 682 C C . TYR A 1 84 ? -8.695 -8.615 8.532 1.00 90.94 84 TYR A C 1
ATOM 684 O O . TYR A 1 84 ? -9.507 -8.168 9.337 1.00 90.94 84 TYR A O 1
ATOM 692 N N . LYS A 1 85 ? -9.064 -9.173 7.371 1.00 92.06 85 LYS A N 1
ATOM 693 C CA . LYS A 1 85 ? -10.440 -9.528 6.987 1.00 92.06 85 LYS A CA 1
ATOM 694 C C . LYS A 1 85 ? -10.697 -11.041 7.074 1.00 92.06 85 LYS A C 1
ATOM 696 O O . LYS A 1 85 ? -11.700 -11.504 6.549 1.00 92.06 85 LYS A O 1
ATOM 701 N N . GLY A 1 86 ? -9.802 -11.803 7.705 1.00 90.44 86 GLY A N 1
ATOM 702 C CA . GLY A 1 86 ? -9.933 -13.252 7.872 1.00 90.44 86 GLY A CA 1
ATOM 703 C C . GLY A 1 86 ? -9.244 -14.098 6.799 1.00 90.44 86 GLY A C 1
ATOM 704 O O . GLY A 1 86 ? -9.313 -15.316 6.872 1.00 90.44 86 GLY A O 1
ATOM 705 N N . GLY A 1 87 ? -8.533 -13.506 5.833 1.00 88.12 87 GLY A N 1
ATOM 706 C CA . GLY A 1 87 ? -7.811 -14.262 4.798 1.00 88.12 87 GLY A CA 1
ATOM 707 C C . GLY A 1 87 ? -6.402 -14.700 5.209 1.00 88.12 87 GLY A C 1
ATOM 708 O O . GLY A 1 87 ? -5.473 -14.583 4.422 1.00 88.12 87 GLY A O 1
ATOM 709 N N . GLY A 1 88 ? -6.221 -15.121 6.464 1.00 78.38 88 GLY A N 1
ATOM 710 C CA . GLY A 1 88 ? -4.915 -15.471 7.041 1.00 78.38 88 GLY A CA 1
ATOM 711 C C . GLY A 1 88 ? -4.311 -16.784 6.539 1.00 78.38 88 GLY A C 1
ATOM 712 O O . GLY A 1 88 ? -3.161 -17.077 6.851 1.00 78.38 88 GLY A O 1
ATOM 713 N N . GLU A 1 89 ? -5.070 -17.573 5.779 1.00 81.81 89 GLU A N 1
ATOM 714 C CA . GLU A 1 89 ? -4.574 -18.816 5.201 1.00 81.81 89 GLU A CA 1
ATOM 715 C C . GLU A 1 89 ? -3.775 -18.520 3.920 1.00 81.81 89 GLU A C 1
ATOM 717 O O . GLU A 1 89 ? -4.330 -18.039 2.929 1.00 81.81 89 GLU A O 1
ATOM 722 N N . CYS A 1 90 ? -2.478 -18.854 3.919 1.00 85.38 90 CYS A N 1
ATOM 723 C CA . CYS A 1 90 ? -1.583 -18.790 2.751 1.00 85.38 90 CYS A CA 1
ATOM 724 C C . CYS A 1 90 ? -1.869 -19.912 1.733 1.00 85.38 90 CYS A C 1
ATOM 726 O O . CYS A 1 90 ? -0.950 -20.546 1.212 1.00 85.38 90 CYS A O 1
ATOM 728 N N . ARG A 1 91 ? -3.143 -20.219 1.490 1.00 89.81 91 ARG A N 1
ATOM 729 C CA . ARG A 1 91 ? -3.543 -21.230 0.511 1.00 89.81 91 ARG A CA 1
ATOM 730 C C . ARG A 1 91 ? -3.537 -20.628 -0.878 1.00 89.81 91 ARG A C 1
ATOM 732 O O . ARG A 1 91 ? -3.840 -19.447 -1.040 1.00 89.81 91 ARG A O 1
ATOM 739 N N . LEU A 1 92 ? -3.215 -21.444 -1.878 1.00 93.50 92 LEU A N 1
ATOM 740 C CA . LEU A 1 92 ? -3.032 -20.980 -3.251 1.00 93.50 92 LEU A CA 1
ATOM 741 C C . LEU A 1 92 ? -4.285 -20.278 -3.801 1.00 93.50 92 LEU A C 1
ATOM 743 O O . LEU A 1 92 ? -4.155 -19.335 -4.575 1.00 93.50 92 LEU A O 1
ATOM 747 N N . GLU A 1 93 ? -5.481 -20.665 -3.344 1.00 94.38 93 GLU A N 1
ATOM 748 C CA . GLU A 1 93 ? -6.751 -20.060 -3.765 1.00 94.38 93 GLU A CA 1
ATOM 749 C C . GLU A 1 93 ? -6.911 -18.602 -3.297 1.00 94.38 93 GLU A C 1
ATOM 751 O O . GLU A 1 93 ? -7.633 -17.829 -3.925 1.00 94.38 93 GLU A O 1
ATOM 756 N N . ASN A 1 94 ? -6.238 -18.213 -2.208 1.00 95.75 94 ASN A N 1
ATOM 757 C CA . ASN A 1 94 ? -6.272 -16.856 -1.662 1.00 95.75 94 ASN A CA 1
ATOM 758 C C . ASN A 1 94 ? -5.030 -16.031 -2.040 1.00 95.75 94 ASN A C 1
ATOM 760 O O . ASN A 1 94 ? -4.854 -14.925 -1.532 1.00 95.75 94 ASN A O 1
ATOM 764 N N . MET A 1 95 ? -4.172 -16.528 -2.931 1.00 95.44 95 MET A N 1
ATOM 765 C CA . MET A 1 95 ? -2.977 -15.814 -3.377 1.00 95.44 95 MET A CA 1
ATOM 766 C C . MET A 1 95 ? -3.179 -15.201 -4.763 1.00 95.44 95 MET A C 1
ATOM 768 O O . MET A 1 95 ? -3.852 -15.749 -5.632 1.00 95.44 95 MET A O 1
ATOM 772 N N . ARG A 1 96 ? -2.553 -14.050 -4.993 1.00 95.31 96 ARG A N 1
ATOM 773 C CA . ARG A 1 96 ? -2.431 -13.407 -6.303 1.00 95.31 96 ARG A CA 1
ATOM 774 C C . ARG A 1 96 ? -1.042 -12.807 -6.465 1.00 95.31 96 ARG A C 1
ATOM 776 O O . ARG A 1 96 ? -0.408 -12.415 -5.490 1.00 95.31 96 ARG A O 1
ATOM 783 N N . THR A 1 97 ? -0.596 -12.669 -7.704 1.00 97.25 97 THR A N 1
ATOM 784 C CA . THR A 1 97 ? 0.675 -12.011 -8.023 1.00 97.25 97 THR A CA 1
ATOM 785 C C . THR A 1 97 ? 0.416 -10.564 -8.415 1.00 97.25 97 THR A C 1
ATOM 787 O O . THR A 1 97 ? -0.381 -10.297 -9.312 1.00 97.25 97 THR A O 1
ATOM 790 N N . LEU A 1 98 ? 1.092 -9.620 -7.762 1.00 95.94 98 LEU A N 1
ATOM 791 C CA . LEU A 1 98 ? 1.018 -8.196 -8.088 1.00 95.94 98 LEU A CA 1
ATOM 792 C C . LEU A 1 98 ? 2.405 -7.653 -8.412 1.00 95.94 98 LEU A C 1
ATOM 794 O O . LEU A 1 98 ? 3.383 -8.008 -7.759 1.00 95.94 98 LEU A O 1
ATOM 798 N N . CYS A 1 99 ? 2.499 -6.718 -9.360 1.00 93.56 99 CYS A N 1
ATOM 799 C CA . CYS A 1 99 ? 3.724 -5.933 -9.493 1.00 93.56 99 CYS A CA 1
ATOM 800 C C . CYS A 1 99 ? 3.922 -5.042 -8.253 1.00 93.56 99 CYS A C 1
ATOM 802 O O . CYS A 1 99 ? 2.962 -4.717 -7.545 1.00 93.56 99 CYS A O 1
ATOM 804 N N . VAL A 1 100 ? 5.153 -4.587 -8.003 1.00 91.38 100 VAL A N 1
ATOM 805 C CA . VAL A 1 100 ? 5.468 -3.751 -6.825 1.00 91.38 100 VAL A CA 1
ATOM 806 C C . VAL A 1 100 ? 4.617 -2.471 -6.769 1.00 91.38 100 VAL A C 1
ATOM 808 O O . VAL A 1 100 ? 4.220 -2.041 -5.683 1.00 91.38 100 VAL A O 1
ATOM 811 N N . VAL A 1 101 ? 4.267 -1.893 -7.928 1.00 89.50 101 VAL A N 1
ATOM 812 C CA . VAL A 1 101 ? 3.375 -0.721 -8.033 1.00 89.50 101 VAL A CA 1
ATOM 813 C C . VAL A 1 101 ? 1.993 -1.049 -7.479 1.00 89.50 101 VAL A C 1
ATOM 815 O O . VAL A 1 101 ? 1.562 -0.431 -6.504 1.00 89.50 101 VAL A O 1
ATOM 818 N N . CYS A 1 102 ? 1.325 -2.054 -8.044 1.00 92.38 102 CYS A N 1
ATOM 819 C CA . CYS A 1 102 ? -0.016 -2.458 -7.632 1.00 92.38 102 CYS A CA 1
ATOM 820 C C . CYS A 1 102 ? -0.038 -2.933 -6.175 1.00 92.38 102 CYS A C 1
ATOM 822 O O . CYS A 1 102 ? -0.930 -2.563 -5.413 1.00 92.38 102 CYS A O 1
ATOM 824 N N . HIS A 1 103 ? 0.983 -3.677 -5.750 1.00 94.56 103 HIS A N 1
ATOM 825 C CA . HIS A 1 103 ? 1.124 -4.119 -4.367 1.00 94.56 103 HIS A CA 1
ATOM 826 C C . HIS A 1 103 ? 1.203 -2.936 -3.386 1.00 94.56 103 HIS A C 1
ATOM 828 O O . HIS A 1 103 ? 0.580 -2.954 -2.320 1.00 94.56 103 HIS A O 1
ATOM 834 N N . SER A 1 104 ? 1.932 -1.871 -3.743 1.00 91.25 104 SER A N 1
ATOM 835 C CA . SER A 1 104 ? 2.038 -0.666 -2.911 1.00 91.25 104 SER A CA 1
ATOM 836 C C . SER A 1 104 ? 0.704 0.078 -2.772 1.00 91.25 104 SER A C 1
ATOM 838 O O . SER A 1 104 ? 0.368 0.554 -1.684 1.00 91.25 104 SER A O 1
ATOM 840 N N . GLU A 1 105 ? -0.091 0.139 -3.844 1.00 92.69 105 GLU A N 1
ATOM 841 C CA . GLU A 1 105 ? -1.411 0.773 -3.842 1.00 92.69 105 GLU A CA 1
ATOM 842 C C . GLU A 1 105 ? -2.392 0.004 -2.953 1.00 92.69 105 GLU A C 1
ATOM 844 O O . GLU A 1 105 ? -3.042 0.607 -2.093 1.00 92.69 105 GLU A O 1
ATOM 849 N N . VAL A 1 106 ? -2.425 -1.326 -3.089 1.00 94.75 106 VAL A N 1
ATOM 850 C CA . VAL A 1 106 ? -3.227 -2.215 -2.238 1.00 94.75 106 VAL A CA 1
ATOM 851 C C . VAL A 1 106 ? -2.821 -2.067 -0.774 1.00 94.75 106 VAL A C 1
ATOM 853 O O . VAL A 1 106 ? -3.673 -1.839 0.087 1.00 94.75 106 VAL A O 1
ATOM 856 N N . THR A 1 107 ? -1.519 -2.117 -0.483 1.00 94.06 107 THR A N 1
ATOM 857 C CA . THR A 1 107 ? -0.993 -1.965 0.880 1.00 94.06 107 THR A CA 1
ATOM 858 C C . THR A 1 107 ? -1.437 -0.640 1.498 1.00 94.06 107 THR A C 1
ATOM 860 O O . THR A 1 107 ? -1.898 -0.607 2.641 1.00 94.06 107 THR A O 1
ATOM 863 N N . ARG A 1 108 ? -1.346 0.462 0.747 1.00 94.25 108 ARG A N 1
ATOM 864 C CA . ARG A 1 108 ? -1.759 1.794 1.205 1.00 94.25 108 ARG A CA 1
ATOM 865 C C . ARG A 1 108 ? -3.259 1.865 1.494 1.00 94.25 108 ARG A C 1
ATOM 867 O O . ARG A 1 108 ? -3.641 2.410 2.531 1.00 94.25 108 ARG A O 1
ATOM 874 N N . ALA A 1 109 ? -4.097 1.308 0.621 1.00 94.38 109 ALA A N 1
ATOM 875 C CA . ALA A 1 109 ? -5.543 1.251 0.833 1.00 94.38 109 ALA A CA 1
ATOM 876 C C . ALA A 1 109 ? -5.885 0.459 2.107 1.00 94.38 109 ALA A C 1
ATOM 878 O O . ALA A 1 109 ? -6.542 0.977 3.012 1.00 94.38 109 ALA A O 1
ATOM 879 N N . GLN A 1 110 ? -5.321 -0.743 2.246 1.00 95.69 110 GLN A N 1
ATOM 880 C CA . GLN A 1 110 ? -5.521 -1.592 3.419 1.00 95.69 110 GLN A CA 1
ATOM 881 C C . GLN A 1 110 ? -5.020 -0.938 4.717 1.00 95.69 110 GLN A C 1
ATOM 883 O O . GLN A 1 110 ? -5.653 -1.069 5.763 1.00 95.69 110 GLN A O 1
ATOM 888 N N . GLN A 1 111 ? -3.893 -0.219 4.685 1.00 95.44 111 GLN A N 1
ATOM 889 C CA . GLN A 1 111 ? -3.411 0.546 5.839 1.00 95.44 111 GLN A CA 1
ATOM 890 C C . GLN A 1 111 ? -4.413 1.628 6.263 1.00 95.44 111 GLN A C 1
ATOM 892 O O . GLN A 1 111 ? -4.632 1.810 7.463 1.00 95.44 111 GLN A O 1
ATOM 897 N N . GLY A 1 112 ? -5.022 2.331 5.304 1.00 95.00 112 GLY A N 1
ATOM 898 C CA . GLY A 1 112 ? -6.077 3.312 5.564 1.00 95.00 112 GLY A CA 1
ATOM 899 C C . GLY A 1 112 ? -7.295 2.679 6.235 1.00 95.00 112 GLY A C 1
ATOM 900 O O . GLY A 1 112 ? -7.730 3.147 7.289 1.00 95.00 112 GLY A O 1
ATOM 901 N N . GLU A 1 113 ? -7.776 1.561 5.690 1.00 96.38 113 GLU A N 1
ATOM 902 C CA . GLU A 1 113 ? -8.890 0.795 6.261 1.00 96.38 113 GLU A CA 1
ATOM 903 C C . GLU A 1 113 ? -8.588 0.342 7.697 1.00 96.38 113 GLU A C 1
ATOM 905 O O . GLU A 1 113 ? -9.380 0.597 8.608 1.00 96.38 113 GLU A O 1
ATOM 910 N N . ARG A 1 114 ? -7.411 -0.255 7.942 1.00 95.88 114 ARG A N 1
ATOM 911 C CA . ARG A 1 114 ? -6.994 -0.704 9.284 1.00 95.88 114 ARG A CA 1
ATOM 912 C C . ARG A 1 114 ? -6.935 0.437 10.294 1.00 95.88 114 ARG A C 1
ATOM 914 O O . ARG A 1 114 ? -7.372 0.267 11.431 1.00 95.88 114 ARG A O 1
ATOM 921 N N . LYS A 1 115 ? -6.403 1.598 9.901 1.00 97.00 115 LYS A N 1
ATOM 922 C CA . LYS A 1 115 ? -6.361 2.783 10.772 1.00 97.00 115 LYS A CA 1
ATOM 923 C C . LYS A 1 115 ? -7.770 3.236 11.152 1.00 97.00 115 LYS A C 1
ATOM 925 O O . LYS A 1 115 ? -8.025 3.495 12.327 1.00 97.00 115 LYS A O 1
ATOM 930 N N . LEU A 1 116 ? -8.686 3.282 10.184 1.00 96.88 116 LEU A N 1
ATOM 931 C CA . LEU A 1 116 ? -10.072 3.677 10.420 1.00 96.88 116 LEU A CA 1
ATOM 932 C C . LEU A 1 116 ? -10.804 2.691 11.339 1.00 96.88 116 LEU A C 1
ATOM 934 O O . LEU A 1 116 ? -11.468 3.120 12.281 1.00 96.88 116 LEU A O 1
ATOM 938 N N . MET A 1 117 ? -10.644 1.384 11.116 1.00 95.25 117 MET A N 1
ATOM 939 C CA . MET A 1 117 ? -11.239 0.358 11.979 1.00 95.25 117 MET A CA 1
ATOM 940 C C . MET A 1 117 ? -10.731 0.451 13.418 1.00 95.25 117 MET A C 1
ATOM 942 O O . MET A 1 117 ? -11.537 0.460 14.342 1.00 95.25 117 MET A O 1
ATOM 946 N N . ARG A 1 118 ? -9.416 0.608 13.623 1.00 95.81 118 ARG A N 1
ATOM 947 C CA . ARG A 1 118 ? -8.840 0.787 14.968 1.00 95.81 118 ARG A CA 1
ATOM 948 C C . ARG A 1 118 ? -9.381 2.033 15.665 1.00 95.81 118 ARG A C 1
ATOM 950 O O . ARG A 1 118 ? -9.669 1.981 16.857 1.00 95.81 118 ARG A O 1
ATOM 957 N N . LYS A 1 119 ? -9.545 3.141 14.932 1.00 97.62 119 LYS A N 1
ATOM 958 C CA . LYS A 1 119 ? -10.141 4.371 15.471 1.00 97.62 119 LYS A CA 1
ATOM 959 C C . LYS A 1 119 ? -11.576 4.126 15.949 1.00 97.62 119 LYS A C 1
ATOM 961 O O . LYS A 1 119 ? -11.881 4.436 17.095 1.00 97.62 119 LYS A O 1
ATOM 966 N N . ARG A 1 120 ? -12.414 3.510 15.109 1.00 97.12 120 ARG A N 1
ATOM 967 C CA . ARG A 1 120 ? -13.811 3.186 15.447 1.00 97.12 120 ARG A CA 1
ATOM 968 C C . ARG A 1 120 ? -13.912 2.232 16.636 1.00 97.12 120 ARG A C 1
ATOM 970 O O . ARG A 1 120 ? -14.677 2.495 17.553 1.00 97.12 120 ARG A O 1
ATOM 977 N N . ALA A 1 121 ? -13.103 1.173 16.658 1.00 95.88 121 ALA A N 1
ATOM 978 C CA . ALA A 1 121 ? -13.071 0.224 17.770 1.00 95.88 121 ALA A CA 1
ATOM 979 C C . ALA A 1 121 ? -12.674 0.908 19.089 1.00 95.88 121 ALA A C 1
ATOM 981 O O . ALA A 1 121 ? -13.284 0.664 20.126 1.00 95.88 121 ALA A O 1
ATOM 982 N N . LYS A 1 122 ? -11.700 1.827 19.050 1.00 97.31 122 LYS A N 1
ATOM 983 C CA . LYS A 1 122 ? -11.307 2.629 20.217 1.00 97.31 122 LYS A CA 1
ATOM 984 C C . LYS A 1 122 ? -12.440 3.539 20.702 1.00 97.31 122 LYS A C 1
ATOM 986 O O . LYS A 1 122 ? -12.646 3.659 21.907 1.00 97.31 122 LYS A O 1
ATOM 991 N N . GLU A 1 123 ? -13.159 4.185 19.787 1.00 97.62 123 GLU A N 1
ATOM 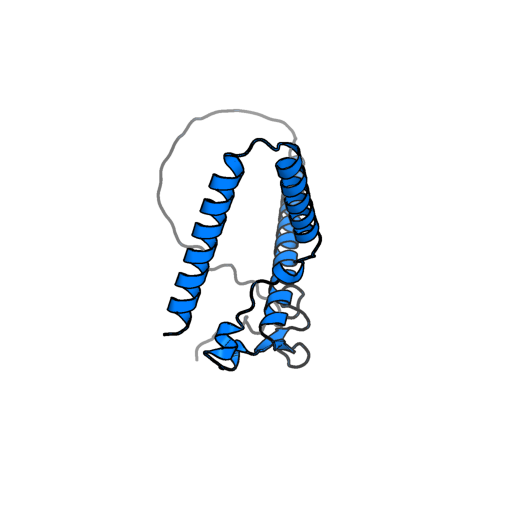992 C CA . GLU A 1 123 ? -14.318 5.027 20.115 1.00 97.62 123 GLU A CA 1
ATOM 993 C C . GLU A 1 123 ? -15.448 4.202 20.745 1.00 97.62 123 GLU A C 1
ATOM 995 O O . GLU A 1 123 ? -15.965 4.582 21.793 1.00 97.62 123 GLU A O 1
ATOM 1000 N N . GLN A 1 124 ? -15.769 3.038 20.175 1.00 97.06 124 GLN A N 1
ATOM 1001 C CA . GLN A 1 124 ? -16.765 2.109 20.718 1.00 97.06 124 GLN A CA 1
ATOM 1002 C C . GLN A 1 124 ? -16.383 1.606 22.112 1.00 97.06 124 GLN A C 1
ATOM 1004 O O . GLN A 1 124 ? -17.208 1.636 23.022 1.00 97.06 124 GLN A O 1
ATOM 1009 N N . LEU A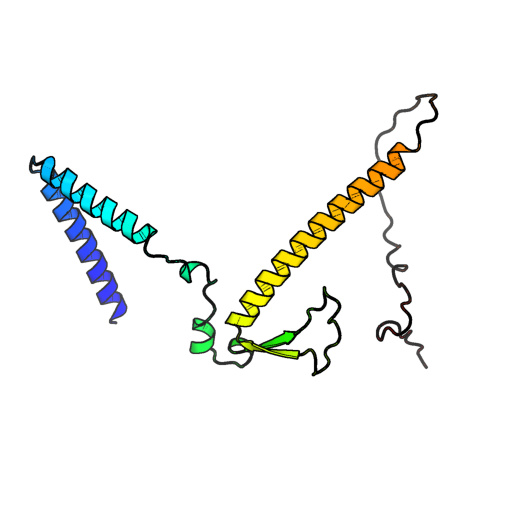 1 125 ? -15.120 1.216 22.307 1.00 96.62 125 LEU A N 1
ATOM 1010 C CA . LEU A 1 125 ? -14.612 0.793 23.610 1.00 96.62 125 LEU A CA 1
ATOM 1011 C C . LEU A 1 125 ? -14.729 1.916 24.649 1.00 96.62 125 LEU A C 1
ATOM 1013 O O . LEU A 1 125 ? -15.155 1.674 25.775 1.00 96.62 125 LEU A O 1
ATOM 1017 N N . LYS A 1 126 ? -14.402 3.158 24.269 1.00 96.19 126 LYS A N 1
ATOM 1018 C CA . LYS A 1 126 ? -14.546 4.322 25.153 1.00 96.19 126 LYS A CA 1
ATOM 1019 C C . LYS A 1 126 ? -15.999 4.509 25.598 1.00 96.19 126 LYS A C 1
ATOM 1021 O O . LYS A 1 126 ? -16.237 4.733 26.781 1.00 96.19 126 LYS A O 1
ATOM 1026 N N . LEU A 1 127 ? -16.954 4.402 24.673 1.00 96.12 127 LEU A N 1
ATOM 1027 C CA . LEU A 1 127 ? -18.383 4.516 24.981 1.00 96.12 127 LEU A CA 1
ATOM 1028 C C . LEU A 1 127 ? -18.861 3.388 25.904 1.00 96.12 127 LEU A C 1
ATOM 1030 O O . LEU A 1 127 ? -19.542 3.668 26.887 1.00 96.12 127 LEU A O 1
ATOM 1034 N N . ALA A 1 128 ? -18.454 2.144 25.641 1.00 95.31 128 ALA A N 1
ATOM 1035 C CA . ALA A 1 128 ? -18.797 1.001 26.486 1.00 95.31 128 ALA A CA 1
ATOM 1036 C C . ALA A 1 128 ? -18.277 1.178 27.925 1.00 95.31 128 ALA A C 1
ATOM 1038 O O . ALA A 1 128 ? -19.016 0.981 28.886 1.00 95.31 128 ALA A O 1
ATOM 1039 N N . ILE A 1 129 ? -17.033 1.643 28.086 1.00 94.81 129 ILE A N 1
ATOM 1040 C CA . ILE A 1 129 ? -16.450 1.928 29.407 1.00 94.81 129 ILE A CA 1
ATOM 1041 C C . ILE A 1 129 ? -17.224 3.042 30.134 1.00 94.81 129 ILE A C 1
ATOM 1043 O O . ILE A 1 129 ? -17.447 2.944 31.340 1.00 94.81 129 ILE A O 1
ATOM 1047 N N . MET A 1 130 ? -17.646 4.097 29.425 1.00 92.69 130 MET A N 1
ATOM 1048 C CA . MET A 1 130 ? -18.444 5.180 30.018 1.00 92.69 130 MET A CA 1
ATOM 1049 C C . MET A 1 130 ? -19.812 4.690 30.515 1.00 92.69 130 MET A C 1
ATOM 1051 O O . MET A 1 130 ? -20.243 5.107 31.586 1.00 92.69 130 MET A O 1
ATOM 1055 N N . GLN A 1 131 ? -20.468 3.787 29.780 1.00 89.38 131 GLN A N 1
ATOM 1056 C CA . GLN A 1 131 ? -21.764 3.217 30.168 1.00 89.38 131 GLN A CA 1
ATOM 1057 C C . GLN A 1 131 ? -21.662 2.340 31.420 1.00 89.38 131 GLN A C 1
ATOM 1059 O O . GLN A 1 131 ? -22.507 2.440 32.303 1.00 89.38 131 GLN A O 1
ATOM 1064 N N . VAL A 1 132 ? -20.596 1.541 31.539 1.00 87.69 132 VAL A N 1
ATOM 1065 C CA . VAL A 1 132 ? -20.355 0.720 32.738 1.00 87.69 132 VAL A CA 1
ATOM 1066 C C . VAL A 1 132 ? -20.051 1.595 33.960 1.00 87.69 132 VAL A C 1
ATOM 1068 O O . VAL A 1 132 ? -20.543 1.316 35.048 1.00 87.69 132 VAL A O 1
ATOM 1071 N N . LYS A 1 133 ? -19.296 2.692 33.795 1.00 83.56 133 LYS A N 1
ATOM 1072 C CA . LYS A 1 133 ? -19.007 3.627 34.899 1.00 83.56 133 LYS A CA 1
ATOM 1073 C C . LYS A 1 133 ? -20.221 4.458 35.338 1.00 83.56 133 LYS A C 1
ATOM 1075 O O . LYS A 1 133 ? -20.304 4.812 36.507 1.00 83.56 133 LYS A O 1
ATOM 1080 N N . GLY A 1 134 ? -21.153 4.758 34.431 1.00 64.06 134 GLY A N 1
ATOM 1081 C CA . GLY A 1 134 ? -22.355 5.552 34.721 1.00 64.06 134 GLY A CA 1
ATOM 1082 C C . GLY A 1 134 ? -23.473 4.809 35.464 1.00 64.06 134 GLY A C 1
ATOM 1083 O O . GLY A 1 134 ? -24.430 5.449 35.882 1.00 64.06 134 GLY A O 1
ATOM 1084 N N . GLY A 1 135 ? -23.369 3.485 35.638 1.00 54.47 135 GLY A N 1
ATOM 1085 C CA . GLY A 1 135 ? -24.354 2.661 36.356 1.00 54.47 135 GLY A CA 1
ATOM 1086 C C . GLY A 1 135 ? -24.106 2.511 37.863 1.00 54.47 135 GLY A C 1
ATOM 1087 O O . GLY A 1 135 ? -24.866 1.820 38.532 1.00 54.47 135 GLY A O 1
ATOM 1088 N N . SER A 1 136 ? -23.055 3.138 38.403 1.00 52.31 136 SER A N 1
ATOM 1089 C CA . SER A 1 136 ? -22.712 3.112 39.830 1.00 52.31 136 SER A CA 1
ATOM 1090 C C . SER A 1 136 ? -22.870 4.501 40.452 1.00 52.31 136 SER A C 1
ATOM 1092 O O . SER A 1 136 ? -21.898 5.115 40.883 1.00 52.31 136 SER A O 1
ATOM 1094 N N . SER A 1 137 ? -24.099 5.010 40.494 1.00 47.62 137 SER A N 1
ATOM 1095 C CA . SER A 1 137 ? -24.465 6.132 41.362 1.00 47.62 137 SER A CA 1
ATOM 1096 C C . SER A 1 137 ? -25.625 5.717 42.263 1.00 47.62 137 SER A C 1
ATOM 1098 O O . SER A 1 137 ? -26.783 5.963 41.943 1.00 47.62 137 SER A O 1
ATOM 1100 N N . ASN A 1 138 ? -25.285 5.077 43.381 1.00 44.97 138 ASN A N 1
ATOM 1101 C CA . ASN A 1 138 ? -26.063 5.115 44.617 1.00 44.97 138 ASN A CA 1
ATOM 1102 C C . ASN A 1 138 ? -25.110 5.580 45.737 1.00 44.97 138 ASN A C 1
ATOM 1104 O O . ASN A 1 138 ? -24.495 4.747 46.388 1.00 44.97 138 ASN A O 1
ATOM 1108 N N . GLU A 1 139 ? -24.978 6.912 45.833 1.00 43.59 139 GLU A N 1
ATOM 1109 C CA . GLU A 1 139 ? -24.694 7.813 46.979 1.00 43.59 139 GLU A CA 1
ATOM 1110 C C . GLU A 1 139 ? -23.537 7.551 48.002 1.00 43.59 139 GLU A C 1
ATOM 1112 O O . GLU A 1 139 ? -23.030 6.439 48.128 1.00 43.59 139 GLU A O 1
ATOM 1117 N N . PRO A 1 140 ? -23.055 8.615 48.698 1.00 58.38 140 PRO A N 1
ATOM 1118 C CA . PRO A 1 140 ? -21.661 8.804 49.122 1.00 58.38 140 PRO A CA 1
ATOM 1119 C C . PRO A 1 140 ? -21.416 8.603 50.629 1.00 58.38 140 PRO A C 1
ATOM 1121 O O . PRO A 1 140 ? -22.344 8.723 51.422 1.00 58.38 140 PRO A O 1
ATOM 1124 N N . ALA A 1 141 ? -20.145 8.439 51.026 1.00 38.06 141 ALA A N 1
ATOM 1125 C CA . ALA A 1 141 ? -19.585 9.047 52.241 1.00 38.06 141 ALA A CA 1
ATOM 1126 C C . ALA A 1 141 ? -18.051 8.892 52.328 1.00 38.06 141 ALA A C 1
ATOM 1128 O O . ALA A 1 141 ? -17.489 7.855 51.993 1.00 38.06 141 ALA A O 1
ATOM 1129 N N . ASP A 1 142 ? -17.454 9.960 52.852 1.00 31.41 142 ASP A N 1
ATOM 1130 C CA . ASP A 1 142 ? -16.194 10.079 53.588 1.00 31.41 142 ASP A CA 1
ATOM 1131 C C . ASP A 1 142 ? -14.841 10.089 52.859 1.00 31.41 142 ASP A C 1
ATOM 1133 O O . ASP A 1 142 ? -14.238 9.090 52.474 1.00 31.41 142 ASP A O 1
ATOM 1137 N N . ALA A 1 143 ? -14.321 11.316 52.782 1.00 42.53 143 ALA A N 1
ATOM 1138 C CA . ALA A 1 143 ? -12.924 11.642 52.578 1.00 42.53 143 ALA A CA 1
ATOM 1139 C C . ALA A 1 143 ? -12.093 11.325 53.831 1.00 42.53 143 ALA A C 1
ATOM 1141 O O . ALA A 1 143 ? -12.478 11.732 54.927 1.00 42.53 143 ALA A O 1
ATOM 1142 N N . HIS A 1 144 ? -10.909 10.732 53.647 1.00 37.12 144 HIS A N 1
ATOM 1143 C CA . HIS A 1 144 ? -9.697 11.042 54.418 1.00 37.12 144 HIS A CA 1
ATOM 1144 C C . HIS A 1 144 ? -8.444 10.469 53.739 1.00 37.12 144 HIS A C 1
ATOM 1146 O O . HIS A 1 144 ? -8.419 9.296 53.377 1.00 37.12 144 HIS A O 1
ATOM 1152 N N . GLY A 1 145 ? -7.387 11.283 53.672 1.00 32.69 145 GLY A N 1
ATOM 1153 C CA . GLY A 1 145 ? -6.009 10.791 53.760 1.00 32.69 145 GLY A CA 1
ATOM 1154 C C . GLY A 1 145 ? -5.135 10.909 52.512 1.00 32.69 145 GLY A C 1
ATOM 1155 O O . GLY A 1 145 ? -5.111 10.014 51.678 1.00 32.69 145 GLY A O 1
ATOM 1156 N N . ASP A 1 146 ? -4.380 12.007 52.469 1.00 32.06 146 ASP A N 1
ATOM 1157 C CA . ASP A 1 146 ? -3.051 12.203 51.866 1.00 32.06 146 ASP A CA 1
ATOM 1158 C C . ASP A 1 146 ? -2.193 10.956 51.571 1.00 32.06 146 ASP A C 1
ATOM 1160 O O . ASP A 1 146 ? -2.157 10.004 52.349 1.00 32.06 146 ASP A O 1
ATOM 1164 N N . GLY A 1 147 ? -1.328 11.060 50.550 1.00 31.92 147 GLY A N 1
ATOM 1165 C CA . GLY A 1 147 ? -0.086 10.274 50.531 1.00 31.92 147 GLY A CA 1
ATOM 1166 C C . GLY A 1 147 ? 0.598 10.110 49.175 1.00 31.92 147 GLY A C 1
ATOM 1167 O O . GLY A 1 147 ? 0.139 9.366 48.321 1.00 31.92 147 GLY A O 1
ATOM 1168 N N . CYS A 1 148 ? 1.739 10.776 49.011 1.0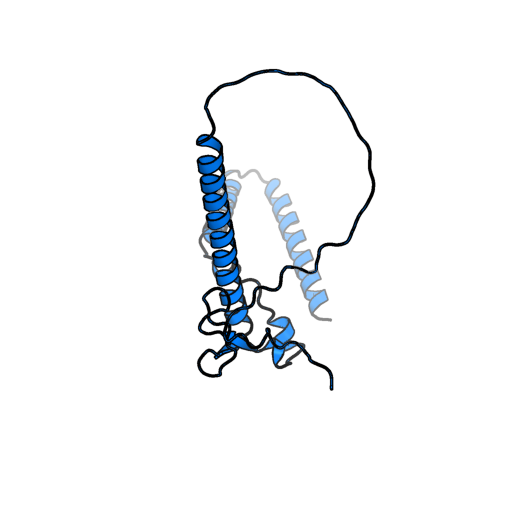0 29.81 148 CYS A N 1
ATOM 1169 C CA . CYS A 1 148 ? 2.628 10.783 47.848 1.00 29.81 148 CYS A CA 1
ATOM 1170 C C . CYS A 1 148 ? 3.670 9.636 47.886 1.00 29.81 148 CYS A C 1
ATOM 1172 O O . CYS A 1 148 ? 4.192 9.337 48.952 1.00 29.81 148 CYS A O 1
ATOM 1174 N N . ALA A 1 149 ? 4.000 9.098 46.700 1.00 38.94 149 ALA A N 1
ATOM 1175 C CA . ALA A 1 149 ? 5.235 8.419 46.252 1.00 38.94 149 ALA A CA 1
ATOM 1176 C C . ALA A 1 149 ? 5.873 7.260 47.060 1.00 38.94 149 ALA A C 1
ATOM 1178 O O . ALA A 1 149 ? 6.322 7.418 48.189 1.00 38.94 149 ALA A O 1
ATOM 1179 N N . SER A 1 150 ? 6.140 6.142 46.372 1.00 35.50 150 SER A N 1
ATOM 1180 C CA . SER A 1 150 ? 7.510 5.643 46.114 1.00 35.50 150 SER A CA 1
ATOM 1181 C C . SER A 1 150 ? 7.493 4.394 45.221 1.00 35.50 150 SER A C 1
ATOM 1183 O O . SER A 1 150 ? 6.450 3.802 44.957 1.00 35.50 150 SER A O 1
ATOM 1185 N N . GLU A 1 151 ? 8.663 4.107 44.661 1.00 34.59 151 GLU A N 1
ATOM 1186 C CA . GLU A 1 151 ? 8.935 3.265 43.504 1.00 34.59 151 GLU A CA 1
ATOM 1187 C C . GLU A 1 151 ? 9.113 1.769 43.829 1.00 34.59 151 GLU A C 1
ATOM 1189 O O . GLU A 1 151 ? 9.158 1.365 44.986 1.00 34.59 151 GLU A O 1
ATOM 1194 N N . ALA A 1 152 ? 9.368 1.019 42.749 1.00 34.00 152 ALA A N 1
ATOM 1195 C CA . ALA A 1 152 ? 10.154 -0.215 42.658 1.00 34.00 152 ALA A CA 1
ATOM 1196 C C . ALA A 1 152 ? 9.375 -1.533 42.503 1.00 34.00 152 ALA A C 1
ATOM 1198 O O . ALA A 1 152 ? 8.916 -2.137 43.463 1.00 34.00 152 ALA A O 1
ATOM 1199 N N . GLY A 1 153 ? 9.395 -2.020 41.255 1.00 35.56 153 GLY A N 1
ATOM 1200 C CA . GLY A 1 153 ? 9.697 -3.415 40.935 1.00 35.56 153 GLY A CA 1
ATOM 1201 C C . GLY A 1 153 ? 8.549 -4.415 41.024 1.00 35.56 153 GLY A C 1
ATOM 1202 O O . GLY A 1 153 ? 8.111 -4.761 42.113 1.00 35.56 153 GLY A O 1
ATOM 1203 N N . GLN A 1 154 ? 8.171 -4.977 39.873 1.00 39.38 154 GLN A N 1
ATOM 1204 C CA . GLN A 1 154 ? 8.337 -6.412 39.594 1.00 39.38 154 GLN A CA 1
ATOM 1205 C C . GLN A 1 154 ? 7.821 -6.740 38.187 1.00 39.38 154 GLN A C 1
ATOM 1207 O O . GLN A 1 154 ? 6.621 -6.813 37.928 1.00 39.38 154 GLN A O 1
ATOM 1212 N N . ASP A 1 155 ? 8.778 -6.952 37.287 1.00 45.53 155 ASP A N 1
ATOM 1213 C CA . ASP A 1 155 ? 8.612 -7.720 36.061 1.00 45.53 155 ASP A CA 1
ATOM 1214 C C . ASP A 1 155 ? 8.330 -9.181 36.449 1.00 45.53 155 ASP A C 1
ATOM 1216 O O . ASP A 1 155 ? 9.209 -9.821 37.021 1.00 45.53 155 ASP A O 1
ATOM 1220 N N . ALA A 1 156 ? 7.118 -9.691 36.198 1.00 48.16 156 ALA A N 1
ATOM 1221 C CA . ALA A 1 156 ? 6.802 -11.126 36.065 1.00 48.16 156 ALA A CA 1
ATOM 1222 C C . ALA A 1 156 ? 5.284 -11.346 35.922 1.00 48.16 156 ALA A C 1
ATOM 1224 O O . ALA A 1 156 ? 4.625 -11.802 36.853 1.00 48.16 156 ALA A O 1
ATOM 1225 N N . ALA A 1 157 ? 4.705 -11.030 34.762 1.00 48.41 157 ALA A N 1
ATOM 1226 C CA . ALA A 1 157 ? 3.387 -11.559 34.386 1.00 48.41 157 ALA A CA 1
ATOM 1227 C C . ALA A 1 157 ? 3.149 -11.457 32.870 1.00 48.41 157 ALA A C 1
ATOM 1229 O O . ALA A 1 157 ? 2.113 -10.977 32.419 1.00 48.41 157 ALA A O 1
ATOM 1230 N N . GLU A 1 158 ? 4.108 -11.905 32.063 1.00 51.53 158 GLU A N 1
ATOM 1231 C CA . GLU A 1 158 ? 3.888 -12.149 30.632 1.00 51.53 158 GLU A CA 1
ATOM 1232 C C . GLU A 1 158 ? 3.837 -13.653 30.334 1.00 51.53 158 GLU A C 1
ATOM 1234 O O . GLU A 1 158 ? 4.456 -14.137 29.401 1.00 51.53 158 GLU A O 1
ATOM 1239 N N . ASP A 1 159 ? 3.086 -14.412 31.138 1.00 51.97 159 ASP A N 1
ATOM 1240 C CA . ASP A 1 159 ? 2.874 -15.853 30.912 1.00 51.97 159 ASP A CA 1
ATOM 1241 C C . ASP A 1 159 ? 1.402 -16.266 31.065 1.00 51.97 159 ASP A C 1
ATOM 1243 O O . ASP A 1 159 ? 1.056 -17.304 31.621 1.00 51.97 159 ASP A O 1
ATOM 1247 N N . SER A 1 160 ? 0.470 -15.411 30.630 1.00 53.66 160 SER A N 1
ATOM 1248 C CA . SER A 1 160 ? -0.967 -15.747 30.634 1.00 53.66 160 SER A CA 1
ATOM 1249 C C . SER A 1 160 ? -1.762 -15.056 29.522 1.00 53.66 160 SER A C 1
ATOM 1251 O O . SER A 1 160 ? -2.890 -14.617 29.728 1.00 53.66 160 SER A O 1
ATOM 1253 N N . LEU A 1 161 ? -1.193 -14.965 28.316 1.00 61.53 161 LEU A N 1
ATOM 1254 C CA . LEU A 1 161 ? -1.935 -14.552 27.111 1.00 61.53 161 LEU A CA 1
ATOM 1255 C C . LEU A 1 161 ? -1.958 -15.636 26.023 1.00 61.53 161 LEU A C 1
ATOM 1257 O O . LEU A 1 161 ? -2.042 -15.335 24.834 1.00 61.53 161 LEU A O 1
ATOM 1261 N N . PHE A 1 162 ? -1.949 -16.908 26.423 1.00 57.38 162 PHE A N 1
ATOM 1262 C CA . PHE A 1 162 ? -2.346 -17.999 25.535 1.00 57.38 162 PHE A CA 1
ATOM 1263 C C . PHE A 1 162 ? -3.849 -18.243 25.668 1.00 57.38 162 PHE A C 1
ATOM 1265 O O . PHE A 1 162 ? -4.319 -18.834 26.635 1.00 57.38 162 PHE A O 1
ATOM 1272 N N . VAL A 1 163 ? -4.611 -17.778 24.678 1.00 71.81 163 VAL A N 1
ATOM 1273 C CA . VAL A 1 163 ? -6.001 -18.201 24.487 1.00 71.81 163 VAL A CA 1
ATOM 1274 C C . VAL A 1 163 ? -5.972 -19.439 23.598 1.00 71.81 163 VAL A C 1
ATOM 1276 O O . VAL A 1 163 ? -5.533 -19.368 22.449 1.00 71.81 163 VAL A O 1
ATOM 1279 N N . GLU A 1 164 ? -6.411 -20.581 24.123 1.00 69.62 164 GLU A N 1
ATOM 1280 C CA . GLU A 1 164 ? -6.584 -21.788 23.315 1.00 69.62 164 GLU A CA 1
ATOM 1281 C C . GLU A 1 164 ? -7.767 -21.576 22.359 1.00 69.62 164 GLU A C 1
ATOM 1283 O O . GLU A 1 164 ? -8.916 -21.425 22.777 1.00 69.62 164 GLU A O 1
ATOM 1288 N N . VAL A 1 165 ? -7.471 -21.524 21.058 1.00 66.81 165 VAL A N 1
ATOM 1289 C CA . VAL A 1 165 ? -8.476 -21.416 19.995 1.00 66.81 165 VAL A CA 1
ATOM 1290 C C . VAL A 1 165 ? -8.583 -22.783 19.313 1.00 66.81 165 VAL A C 1
ATOM 1292 O O . VAL A 1 165 ? -7.612 -23.207 18.675 1.00 66.81 165 VAL A O 1
ATOM 1295 N N . PRO A 1 166 ? -9.724 -23.491 19.431 1.00 60.88 166 PRO A N 1
ATOM 1296 C CA . PRO A 1 166 ? -9.894 -24.815 18.838 1.00 60.88 166 PRO A CA 1
ATOM 1297 C C . PRO A 1 166 ? -9.596 -24.810 17.332 1.00 60.88 166 PRO A C 1
ATOM 1299 O O . PRO A 1 166 ? -10.173 -24.024 16.584 1.00 60.88 166 PRO A O 1
ATOM 1302 N N . GLY A 1 167 ? -8.685 -25.686 16.892 1.00 64.31 167 GLY A N 1
ATOM 1303 C CA . GLY A 1 167 ? -8.281 -25.821 15.484 1.00 64.31 167 GLY A CA 1
ATOM 1304 C C . GLY A 1 167 ? -7.129 -24.915 15.027 1.00 64.31 167 GLY A C 1
ATOM 1305 O O . GLY A 1 167 ? -6.772 -24.949 13.853 1.00 64.31 167 GLY A O 1
ATOM 1306 N N . SER A 1 168 ? -6.523 -24.121 15.916 1.00 67.12 168 SER A N 1
ATOM 1307 C CA . SER A 1 168 ? -5.356 -23.297 15.575 1.00 67.12 168 SER A CA 1
ATOM 1308 C C . SER A 1 168 ? -4.072 -24.126 15.456 1.00 67.12 168 SER A C 1
ATOM 1310 O O . SER A 1 168 ? -3.656 -24.785 16.411 1.00 67.12 168 SER A O 1
ATOM 1312 N N . SER A 1 169 ? -3.371 -24.006 14.324 1.00 63.66 169 SER A N 1
ATOM 1313 C CA . SER A 1 169 ? -2.035 -24.592 14.110 1.00 63.66 169 SER A CA 1
ATOM 1314 C C . SER A 1 169 ? -0.954 -24.042 15.053 1.00 63.66 169 SER A C 1
ATOM 1316 O O . SER A 1 169 ? 0.133 -24.604 15.125 1.00 63.66 169 SER A O 1
ATOM 1318 N N . TYR A 1 170 ? -1.233 -22.951 15.773 1.00 61.12 170 TYR A N 1
ATOM 1319 C CA . TYR A 1 170 ? -0.298 -22.304 16.700 1.00 61.12 170 TYR A CA 1
ATOM 1320 C C . TYR A 1 170 ? -0.459 -22.760 18.161 1.00 61.12 170 TYR A C 1
ATOM 1322 O O . TYR A 1 170 ? 0.255 -22.272 19.030 1.00 61.12 170 TYR A O 1
ATOM 1330 N N . SER A 1 171 ? -1.382 -23.685 18.451 1.00 60.06 171 SER A N 1
ATOM 1331 C CA . SER A 1 171 ? -1.652 -24.174 19.816 1.00 60.06 171 SER A CA 1
ATOM 1332 C C . SER A 1 171 ? -0.926 -25.478 20.174 1.00 60.06 171 SER A C 1
ATOM 1334 O O . SER A 1 171 ? -1.253 -26.110 21.178 1.00 60.06 171 SER A O 1
ATOM 1336 N N . THR A 1 172 ? 0.065 -25.912 19.391 1.00 52.56 172 THR A N 1
ATOM 1337 C CA . THR A 1 172 ? 0.807 -27.142 19.691 1.00 52.56 172 THR A CA 1
ATOM 1338 C C . THR A 1 172 ? 1.734 -26.932 20.889 1.00 52.56 172 THR A C 1
ATOM 1340 O O . THR A 1 172 ? 2.810 -26.347 20.758 1.00 52.56 172 THR A O 1
ATOM 1343 N N . LYS A 1 173 ? 1.337 -27.436 22.063 1.00 52.09 173 LYS A N 1
ATOM 1344 C CA . LYS A 1 173 ? 2.256 -27.646 23.188 1.00 52.09 173 LYS A CA 1
ATOM 1345 C C . LYS A 1 173 ? 3.347 -28.608 22.710 1.00 52.09 173 LYS A C 1
ATOM 1347 O O . LYS A 1 173 ? 3.064 -29.760 22.394 1.00 52.09 173 LYS A O 1
ATOM 1352 N N . SER A 1 174 ? 4.581 -28.120 22.613 1.00 53.00 174 SER A N 1
ATOM 1353 C CA . SER A 1 174 ? 5.762 -28.955 22.395 1.00 53.00 174 SER A CA 1
ATOM 1354 C C . SER A 1 174 ? 5.993 -29.798 23.648 1.00 53.00 174 SER A C 1
ATOM 1356 O O . SER A 1 174 ? 6.711 -29.388 24.557 1.00 53.00 174 SER A O 1
ATOM 1358 N N . SER A 1 175 ? 5.368 -30.968 23.720 1.00 45.69 175 SER A N 1
ATOM 1359 C CA . SER A 1 175 ? 5.757 -32.006 24.670 1.00 45.69 175 SER A CA 1
ATOM 1360 C C . SER A 1 175 ? 7.024 -32.673 24.136 1.00 45.69 175 SER A C 1
ATOM 1362 O O . SER A 1 175 ? 6.966 -33.423 23.164 1.00 45.69 175 SER A O 1
ATOM 1364 N N . GLN A 1 176 ? 8.168 -32.336 24.735 1.00 42.81 176 GLN A N 1
ATOM 1365 C CA . GLN A 1 176 ? 9.423 -33.069 24.562 1.00 42.81 176 GLN A CA 1
ATOM 1366 C C . GLN A 1 176 ? 9.203 -34.550 24.906 1.00 42.81 176 GLN A C 1
ATOM 1368 O O . GLN A 1 176 ? 8.590 -34.858 25.930 1.00 42.81 176 GLN A O 1
ATOM 1373 N N . ALA A 1 177 ? 9.708 -35.429 24.043 1.00 36.50 177 ALA A N 1
ATOM 1374 C CA . ALA A 1 177 ? 10.002 -36.827 24.339 1.00 36.50 177 ALA A CA 1
ATOM 1375 C C . ALA A 1 177 ? 11.523 -36.991 24.408 1.00 36.50 177 ALA A C 1
ATOM 1377 O O . ALA A 1 177 ? 12.209 -36.289 23.625 1.00 36.50 177 ALA A O 1
#

Sequence (177 aa):
MQRTKNICRLGLLMVNLFANFAKLLAEENLQRYLNILRIFSAIWAASKNIGLEQAKRPFVRFDKLVYEPVEGNAWHADHVIPVYKGGGECRLENMRTLCVVCHSEVTRAQQGERKLMRKRAKEQLKLAIMQVKGGSSNEPADAHGDGCASEAGQDAAEDSLFVEVPGSSYSTKSSQA

InterPro domains:
  IPR002711 HNH endonuclease [PF01844] (71-107)
  IPR003615 HNH nuclease [SM00507] (54-104)
  IPR003615 HNH nuclease [cd00085] (67-107)

Radius of gyration: 32.62 Å; chains: 1; bounding box: 57×89×76 Å